Protein AF-A0A7R9LEG4-F1 (afdb_monomer_lite)

pLDDT: mean 94.82, std 2.09, range [84.81, 97.25]

Foldseek 3Di:
DDDDDKDFQVVCVVVVVVVVVVVVCVVLQPDDDPPDRGDDDWDDDDGITD

Structure (mmCIF, N/CA/C/O backbone):
data_AF-A0A7R9LEG4-F1
#
_entry.id   AF-A0A7R9LEG4-F1
#
loop_
_atom_site.group_PDB
_atom_site.id
_atom_site.type_symbol
_atom_site.label_atom_id
_atom_site.label_alt_id
_atom_site.label_comp_id
_atom_site.label_asym_id
_atom_site.label_entity_id
_atom_site.label_seq_id
_atom_site.pdbx_PDB_ins_code
_atom_site.Cartn_x
_atom_site.Cartn_y
_atom_site.Cartn_z
_atom_site.occupancy
_atom_site.B_iso_or_equiv
_atom_site.auth_seq_id
_atom_site.auth_comp_id
_atom_site.auth_asym_id
_atom_site.auth_atom_id
_atom_site.pdbx_PDB_model_num
ATOM 1 N N . MET A 1 1 ? 14.476 12.931 -5.994 1.00 84.81 1 MET A N 1
ATOM 2 C CA . MET A 1 1 ? 13.180 13.398 -5.448 1.00 84.81 1 MET A CA 1
ATOM 3 C C . MET A 1 1 ? 12.311 12.169 -5.222 1.00 84.81 1 MET A C 1
ATOM 5 O O . MET A 1 1 ? 12.404 11.263 -6.038 1.00 84.81 1 MET A O 1
ATOM 9 N N . TYR A 1 2 ? 11.5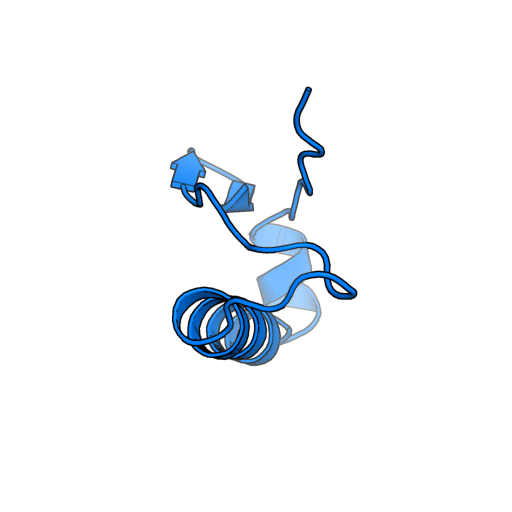25 12.116 -4.145 1.00 93.06 2 TYR A N 1
ATOM 10 C CA . TYR A 1 2 ? 10.652 10.977 -3.821 1.00 93.06 2 TYR A CA 1
ATOM 11 C C . TYR A 1 2 ? 9.206 11.441 -3.637 1.00 93.06 2 TYR A C 1
ATOM 13 O O . TYR A 1 2 ? 8.974 12.585 -3.244 1.00 93.06 2 TYR A O 1
ATOM 21 N N . ALA A 1 3 ? 8.256 10.545 -3.904 1.00 95.50 3 ALA A N 1
ATOM 22 C CA . ALA A 1 3 ? 6.850 10.716 -3.554 1.00 95.50 3 ALA A CA 1
ATOM 23 C C . ALA A 1 3 ? 6.536 9.876 -2.311 1.00 95.50 3 ALA A C 1
ATOM 25 O O . ALA A 1 3 ? 7.046 8.767 -2.170 1.00 95.50 3 ALA A O 1
ATOM 26 N N . MET A 1 4 ? 5.707 10.409 -1.418 1.00 95.31 4 MET A N 1
ATOM 27 C CA . MET A 1 4 ? 5.342 9.767 -0.157 1.00 95.31 4 MET A CA 1
ATOM 28 C C . MET A 1 4 ? 3.822 9.609 -0.089 1.00 95.31 4 MET A C 1
ATOM 30 O O . MET A 1 4 ? 3.097 10.578 -0.320 1.00 95.31 4 MET A O 1
ATOM 34 N N . LYS A 1 5 ? 3.336 8.403 0.228 1.00 94.88 5 LYS A N 1
ATOM 35 C CA . LYS A 1 5 ? 1.903 8.092 0.329 1.00 94.88 5 LYS A CA 1
ATOM 36 C C . LYS A 1 5 ? 1.540 7.845 1.789 1.00 94.88 5 LYS A C 1
ATOM 38 O O . LYS A 1 5 ? 1.881 6.818 2.353 1.00 94.88 5 LYS A O 1
ATOM 43 N N . TYR A 1 6 ? 0.800 8.771 2.386 1.00 94.81 6 TYR A N 1
ATOM 44 C CA . TYR A 1 6 ? 0.341 8.634 3.764 1.00 94.81 6 TYR A CA 1
ATOM 45 C C . TYR A 1 6 ? -0.973 7.851 3.842 1.00 94.81 6 TYR A C 1
ATOM 47 O O . TYR A 1 6 ? -1.957 8.199 3.186 1.00 94.81 6 TYR A O 1
ATOM 55 N N . MET A 1 7 ? -1.010 6.822 4.686 1.00 94.81 7 MET A N 1
ATOM 56 C CA . MET A 1 7 ? -2.196 6.007 4.941 1.00 94.81 7 MET A CA 1
ATOM 57 C C . MET A 1 7 ? -2.503 5.951 6.437 1.00 94.81 7 MET A C 1
ATOM 59 O O . MET A 1 7 ? -1.669 5.557 7.248 1.00 94.81 7 MET A O 1
ATOM 63 N N . SER A 1 8 ? -3.726 6.320 6.816 1.00 95.75 8 SER A N 1
ATOM 64 C CA . SER A 1 8 ? -4.187 6.272 8.207 1.00 95.75 8 SER A CA 1
ATOM 65 C C . SER A 1 8 ? -4.566 4.845 8.616 1.00 95.75 8 SER A C 1
ATOM 67 O O . SER A 1 8 ? -5.377 4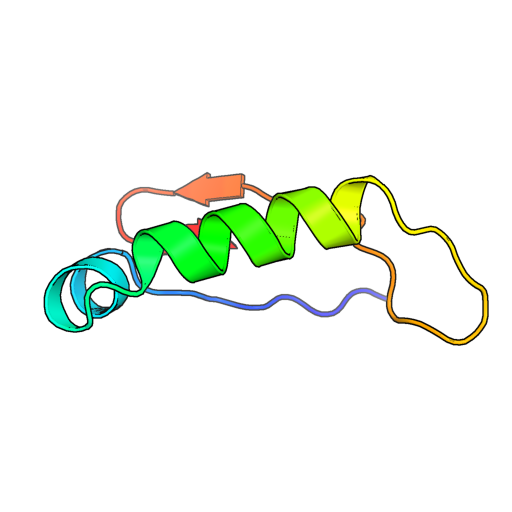.198 7.952 1.00 95.75 8 SER A O 1
ATOM 69 N N . LYS A 1 9 ? -4.027 4.363 9.741 1.00 94.12 9 LYS A N 1
ATOM 70 C CA . LYS A 1 9 ? -4.312 3.023 10.278 1.00 94.12 9 LYS A CA 1
ATOM 71 C C . LYS A 1 9 ? -5.767 2.864 10.720 1.00 94.12 9 LYS A C 1
ATOM 73 O O . LYS A 1 9 ? -6.332 1.801 10.486 1.00 94.12 9 LYS A O 1
ATOM 78 N N . SER A 1 10 ? -6.378 3.896 11.311 1.00 95.12 10 SER A N 1
ATOM 79 C CA . SER A 1 10 ? -7.792 3.840 11.713 1.00 95.12 10 SER A CA 1
ATOM 80 C C . SER A 1 10 ? -8.699 3.690 10.495 1.00 95.12 10 SER A C 1
AT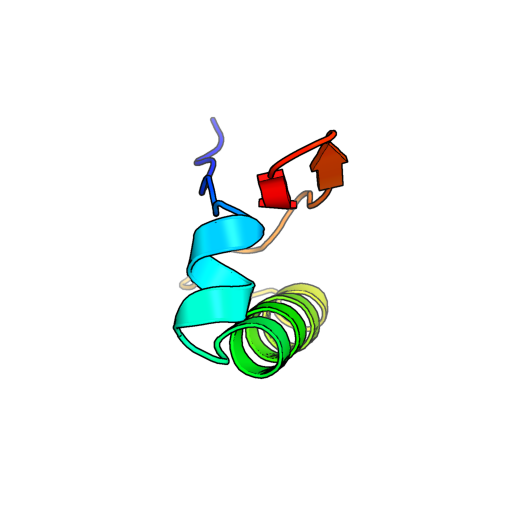OM 82 O O . SER A 1 10 ? -9.503 2.767 10.448 1.00 95.12 10 SER A O 1
ATOM 84 N N . GLN A 1 11 ? -8.472 4.495 9.453 1.00 94.69 11 GLN A N 1
ATOM 85 C CA . GLN A 1 11 ? -9.223 4.385 8.199 1.00 94.69 11 GLN A CA 1
ATOM 86 C C . GLN A 1 11 ? -8.986 3.042 7.496 1.00 94.69 11 GLN A C 1
ATOM 88 O O . GLN A 1 11 ? -9.902 2.495 6.884 1.00 94.69 11 GLN A O 1
ATOM 93 N N . CYS A 1 12 ? -7.774 2.483 7.590 1.00 94.62 12 CYS A N 1
ATOM 94 C CA . CYS A 1 12 ? -7.495 1.149 7.061 1.00 94.62 12 CYS A CA 1
ATOM 95 C C . CYS A 1 12 ? -8.277 0.055 7.796 1.00 94.62 12 CYS A C 1
ATOM 97 O O . CYS A 1 12 ? -8.693 -0.905 7.154 1.00 94.62 12 CYS A O 1
ATOM 99 N N . LEU A 1 13 ? -8.471 0.186 9.111 1.00 93.19 13 LEU A N 1
ATOM 100 C CA . LEU A 1 13 ? -9.249 -0.760 9.909 1.00 93.19 13 LEU A CA 1
ATOM 101 C C . LEU A 1 13 ? -10.751 -0.621 9.626 1.00 93.19 13 LEU A C 1
ATOM 103 O O . LEU A 1 13 ? -11.414 -1.614 9.352 1.00 93.19 13 LEU A O 1
ATOM 107 N N . GLU A 1 14 ? -11.267 0.611 9.625 1.00 96.44 14 GLU A N 1
ATOM 108 C CA . GLU A 1 14 ? -12.681 0.914 9.357 1.00 96.44 14 GLU A CA 1
ATOM 109 C C . GLU A 1 14 ? -13.144 0.410 7.986 1.00 96.44 14 GLU A C 1
ATOM 111 O O . GLU A 1 14 ? -14.291 0.003 7.826 1.00 96.44 14 GLU A O 1
ATOM 116 N N . ARG A 1 15 ? -12.250 0.431 6.991 1.00 95.19 15 ARG A N 1
ATOM 117 C CA . ARG A 1 15 ? -12.544 0.005 5.614 1.00 95.19 15 ARG A CA 1
ATOM 118 C C . ARG A 1 15 ? -12.079 -1.412 5.283 1.00 95.19 15 ARG A C 1
ATOM 120 O O . ARG A 1 15 ? -12.096 -1.775 4.110 1.00 95.19 15 ARG A O 1
ATOM 127 N N . ASP A 1 16 ? -11.600 -2.169 6.271 1.00 94.56 16 ASP A N 1
ATOM 128 C CA . ASP A 1 16 ? -10.966 -3.486 6.087 1.00 94.56 16 ASP A CA 1
ATOM 129 C C . ASP A 1 16 ? -9.890 -3.497 4.970 1.00 94.56 16 ASP A C 1
ATOM 131 O O . ASP A 1 16 ? -9.683 -4.460 4.232 1.00 94.56 16 ASP A O 1
ATOM 135 N N . ALA A 1 17 ? -9.180 -2.374 4.816 1.00 94.94 17 ALA A N 1
ATOM 136 C CA . ALA A 1 17 ? -8.207 -2.149 3.749 1.00 94.94 17 ALA A CA 1
ATOM 137 C C . ALA A 1 17 ? -6.800 -2.643 4.111 1.00 94.94 17 ALA A C 1
ATOM 139 O O . ALA A 1 17 ? -5.922 -2.684 3.249 1.00 94.94 17 ALA A O 1
ATOM 140 N N . PHE A 1 18 ? -6.568 -3.040 5.366 1.00 92.88 18 PHE A N 1
ATOM 141 C CA . PHE A 1 18 ? -5.245 -3.427 5.864 1.00 92.88 18 PHE A CA 1
ATOM 142 C C . PHE A 1 18 ? -4.586 -4.527 5.016 1.00 92.88 18 PHE A C 1
ATOM 144 O O . PHE A 1 18 ? -3.413 -4.424 4.657 1.00 92.88 18 PHE A O 1
ATOM 151 N N . ARG A 1 19 ? -5.358 -5.545 4.614 1.00 95.00 19 ARG A N 1
ATOM 152 C CA . ARG A 1 19 ? -4.867 -6.627 3.741 1.00 95.00 19 ARG A CA 1
ATOM 153 C C . ARG A 1 19 ? -4.446 -6.124 2.362 1.00 95.00 19 ARG A C 1
ATOM 155 O O . ARG A 1 19 ? -3.464 -6.611 1.810 1.00 95.00 19 ARG A O 1
ATOM 162 N N . ASN A 1 20 ? -5.172 -5.151 1.818 1.00 95.75 20 ASN A N 1
ATOM 163 C CA . ASN A 1 20 ? -4.868 -4.574 0.512 1.00 95.75 20 ASN A CA 1
ATOM 164 C C . ASN A 1 20 ? -3.598 -3.723 0.575 1.00 95.75 20 ASN A C 1
ATOM 166 O O . ASN A 1 20 ? -2.759 -3.836 -0.312 1.00 95.75 20 ASN A O 1
ATOM 170 N N . VAL A 1 21 ? -3.418 -2.952 1.654 1.00 95.44 21 VAL A N 1
ATOM 171 C CA . VAL A 1 21 ? -2.195 -2.168 1.886 1.00 95.44 21 VAL A CA 1
ATOM 172 C C . VAL A 1 21 ? -0.971 -3.079 1.993 1.00 95.44 21 VAL A C 1
ATOM 174 O O . VAL A 1 21 ? 0.036 -2.826 1.339 1.00 95.44 21 VAL A O 1
ATOM 177 N N . LEU A 1 22 ? -1.057 -4.174 2.757 1.00 95.00 22 LEU A N 1
ATOM 178 C CA . LEU A 1 22 ? 0.044 -5.140 2.853 1.00 95.00 22 LEU A CA 1
ATOM 179 C C . LEU A 1 22 ? 0.376 -5.781 1.501 1.00 95.00 22 LEU A C 1
ATOM 181 O O . LEU A 1 22 ? 1.548 -5.911 1.159 1.00 95.00 22 LEU A O 1
ATOM 185 N N . ARG 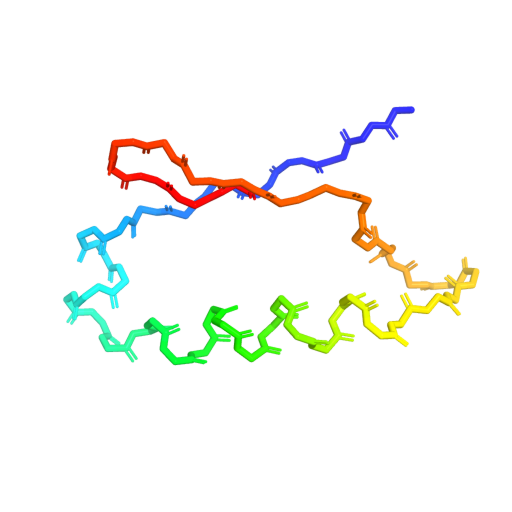A 1 23 ? -0.647 -6.140 0.718 1.00 96.56 23 ARG A N 1
ATOM 186 C CA . ARG A 1 23 ? -0.457 -6.704 -0.623 1.00 96.56 23 ARG A CA 1
ATOM 187 C C . ARG A 1 23 ? 0.201 -5.705 -1.576 1.00 96.56 23 ARG A C 1
ATOM 189 O O . ARG A 1 23 ? 1.064 -6.101 -2.350 1.00 96.56 23 ARG A O 1
ATOM 196 N N . GLU A 1 24 ? -0.192 -4.433 -1.526 1.00 96.25 24 GLU A N 1
ATOM 197 C CA . GLU A 1 24 ? 0.423 -3.367 -2.326 1.00 96.25 24 GLU A CA 1
ATOM 198 C C . GLU A 1 24 ? 1.918 -3.235 -2.002 1.00 96.25 24 GLU A C 1
ATOM 200 O O . GLU A 1 24 ? 2.742 -3.238 -2.914 1.00 96.25 24 GLU A O 1
ATOM 205 N N . ILE A 1 25 ? 2.273 -3.209 -0.712 1.00 96.38 25 ILE A N 1
ATOM 206 C CA . ILE A 1 25 ? 3.671 -3.150 -0.263 1.00 96.38 25 ILE A CA 1
ATOM 207 C C . ILE A 1 25 ? 4.452 -4.386 -0.728 1.00 96.38 25 ILE A C 1
ATOM 209 O O . ILE A 1 25 ? 5.545 -4.237 -1.265 1.00 96.38 25 ILE A O 1
ATOM 213 N N . GLU A 1 26 ? 3.908 -5.597 -0.565 1.00 97.25 26 GLU A N 1
ATOM 214 C CA . GLU A 1 26 ? 4.582 -6.833 -0.989 1.00 97.25 26 GLU A CA 1
ATOM 215 C C . GLU A 1 26 ? 4.832 -6.866 -2.505 1.00 97.25 26 GLU A C 1
ATOM 217 O O . GLU A 1 26 ? 5.913 -7.262 -2.944 1.00 97.25 26 GLU A O 1
ATOM 222 N N . LEU A 1 27 ? 3.850 -6.436 -3.303 1.00 97.00 27 LEU A N 1
ATOM 223 C CA . LEU A 1 27 ? 3.981 -6.363 -4.758 1.00 97.00 27 LEU A CA 1
ATOM 224 C C . LEU A 1 27 ? 5.053 -5.353 -5.167 1.00 97.00 27 LEU A C 1
ATOM 226 O O . LEU A 1 27 ? 5.938 -5.691 -5.950 1.00 97.00 27 LEU A O 1
ATOM 230 N N . LEU A 1 28 ? 4.997 -4.136 -4.622 1.00 96.75 28 LEU A N 1
ATOM 231 C CA . LEU A 1 28 ? 5.946 -3.083 -4.975 1.00 96.75 28 LEU A CA 1
ATOM 232 C C . LEU A 1 28 ? 7.365 -3.374 -4.467 1.00 96.75 28 LEU A C 1
ATOM 234 O O . LEU A 1 28 ? 8.321 -2.992 -5.127 1.00 96.75 28 LEU A O 1
ATOM 238 N N . ALA A 1 29 ? 7.521 -4.090 -3.349 1.00 95.94 29 ALA A N 1
ATOM 239 C CA . ALA A 1 29 ? 8.831 -4.503 -2.838 1.00 95.94 29 ALA A CA 1
ATOM 240 C C . ALA A 1 29 ? 9.545 -5.527 -3.740 1.00 95.94 29 ALA A C 1
ATOM 242 O O . ALA A 1 29 ? 10.760 -5.680 -3.652 1.00 95.94 29 ALA A O 1
ATOM 243 N N . ARG A 1 30 ? 8.802 -6.248 -4.591 1.00 96.75 30 ARG A N 1
ATOM 244 C CA . ARG A 1 30 ? 9.350 -7.215 -5.560 1.00 96.75 30 ARG A CA 1
ATOM 245 C C . ARG A 1 30 ? 9.449 -6.656 -6.980 1.00 96.75 30 ARG A C 1
ATOM 247 O O . ARG A 1 30 ? 9.872 -7.377 -7.880 1.00 96.75 30 ARG A O 1
ATOM 254 N N . LEU A 1 31 ? 9.021 -5.415 -7.192 1.00 95.12 31 LEU A N 1
ATOM 255 C CA . LEU A 1 31 ? 8.918 -4.798 -8.504 1.00 95.12 31 LEU A C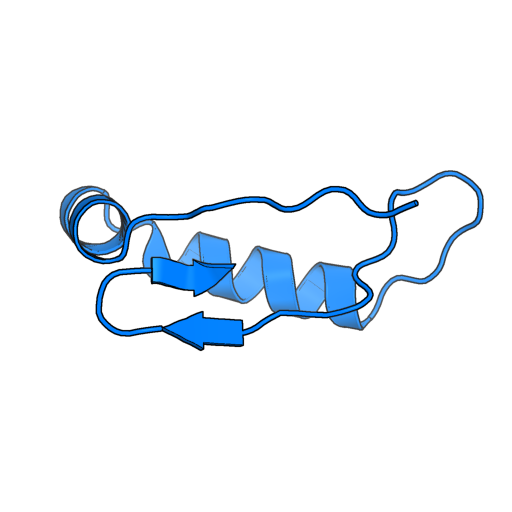A 1
ATOM 256 C C . LEU A 1 31 ? 9.998 -3.731 -8.672 1.00 95.12 31 LEU A C 1
ATOM 258 O O . LEU A 1 31 ? 10.020 -2.741 -7.947 1.00 95.12 31 LEU A O 1
ATOM 262 N N . GLU A 1 32 ? 10.842 -3.903 -9.683 1.00 96.12 32 GLU A N 1
ATOM 263 C CA . GLU A 1 32 ? 11.768 -2.871 -10.139 1.00 96.12 32 GLU A CA 1
ATOM 264 C C . GLU A 1 32 ? 11.626 -2.725 -11.652 1.00 96.12 32 GLU A C 1
ATOM 266 O O . GLU A 1 32 ? 11.894 -3.659 -12.411 1.00 96.12 32 GLU A O 1
ATOM 271 N N . HIS A 1 33 ? 11.133 -1.571 -12.101 1.00 96.19 33 HIS A N 1
ATOM 272 C CA . HIS A 1 33 ? 10.875 -1.351 -13.519 1.00 96.19 33 HIS A CA 1
ATOM 273 C C . HIS A 1 33 ? 11.025 0.128 -13.907 1.00 96.19 33 HIS A C 1
ATOM 275 O O . HIS A 1 33 ? 10.536 0.998 -13.188 1.00 96.19 33 HIS A O 1
ATOM 281 N N . PRO A 1 34 ? 11.635 0.455 -15.062 1.00 96.56 34 PRO A N 1
ATOM 282 C CA . PRO A 1 34 ? 11.897 1.844 -15.460 1.00 96.56 34 PRO A CA 1
ATOM 283 C C . PRO A 1 34 ? 10.633 2.674 -15.731 1.00 96.56 34 PRO A C 1
ATOM 285 O O . PRO A 1 34 ? 10.684 3.899 -15.685 1.00 96.56 34 PRO A O 1
ATOM 288 N N . PHE A 1 35 ? 9.500 2.022 -16.007 1.00 97.00 35 PHE A N 1
ATOM 289 C CA . PHE A 1 35 ? 8.224 2.688 -16.311 1.00 97.00 35 PHE A CA 1
ATOM 290 C C . PHE A 1 35 ? 7.188 2.604 -15.180 1.00 97.00 35 PHE A C 1
ATOM 292 O O . PHE A 1 35 ? 6.036 2.982 -15.380 1.00 97.00 35 PHE A O 1
ATOM 299 N N . ILE A 1 36 ? 7.565 2.084 -14.008 1.00 94.75 36 ILE A N 1
ATOM 300 C CA . ILE A 1 36 ? 6.688 2.006 -12.832 1.00 94.75 36 ILE A CA 1
ATOM 301 C C . ILE A 1 36 ? 7.367 2.747 -11.681 1.00 94.75 36 ILE A C 1
ATOM 303 O O . ILE A 1 36 ? 8.589 2.752 -11.561 1.00 94.75 36 ILE A O 1
ATOM 307 N N . VAL A 1 37 ? 6.579 3.411 -10.837 1.00 95.44 37 VAL A N 1
ATOM 308 C CA . VAL A 1 37 ? 7.115 4.062 -9.640 1.00 95.44 37 VAL A CA 1
ATOM 309 C C . VAL A 1 37 ? 7.531 2.982 -8.645 1.00 95.44 37 VAL A C 1
ATOM 311 O O . VAL A 1 37 ? 6.681 2.332 -8.040 1.00 95.44 37 VAL A O 1
ATOM 314 N N . ASN A 1 38 ? 8.840 2.797 -8.492 1.00 96.38 38 ASN A N 1
ATOM 315 C CA . ASN A 1 38 ? 9.396 1.807 -7.575 1.00 96.38 38 ASN A CA 1
ATOM 316 C C . ASN A 1 38 ? 9.223 2.251 -6.117 1.00 96.38 38 ASN A C 1
ATOM 318 O O . ASN A 1 38 ? 9.343 3.438 -5.787 1.00 96.38 38 ASN A O 1
ATOM 322 N N . LEU A 1 39 ? 8.978 1.280 -5.238 1.00 96.75 39 LEU A N 1
ATOM 323 C CA . LEU A 1 39 ? 8.968 1.504 -3.800 1.00 96.75 39 LEU A CA 1
ATOM 324 C C . LEU A 1 39 ? 10.406 1.510 -3.283 1.00 96.75 39 LEU A C 1
ATOM 326 O O . LEU A 1 39 ? 11.105 0.508 -3.359 1.00 96.75 39 LEU A O 1
ATOM 330 N N . TRP A 1 40 ? 10.827 2.644 -2.731 1.00 95.81 40 TRP A N 1
ATOM 331 C CA . TRP A 1 40 ? 12.165 2.789 -2.153 1.00 95.81 40 TRP A CA 1
ATOM 332 C C . TRP A 1 40 ? 12.177 2.513 -0.653 1.00 95.81 40 TRP A C 1
ATOM 334 O O . TRP A 1 40 ? 13.064 1.833 -0.147 1.00 95.81 40 TRP A O 1
ATOM 344 N N . PHE A 1 41 ? 11.180 3.037 0.060 1.00 95.62 41 PHE A N 1
ATOM 345 C CA . PHE A 1 41 ? 11.068 2.931 1.509 1.00 95.62 41 PHE A CA 1
ATOM 346 C C . PHE A 1 41 ? 9.599 2.830 1.900 1.00 95.62 41 PHE A C 1
ATOM 348 O O . PHE A 1 41 ? 8.756 3.493 1.301 1.00 95.62 41 PHE A O 1
ATOM 355 N N . THR A 1 42 ? 9.315 2.048 2.935 1.00 96.00 42 THR A N 1
ATOM 356 C CA . THR A 1 42 ? 8.035 2.081 3.643 1.00 96.00 42 THR A CA 1
ATOM 357 C C . THR A 1 42 ? 8.282 1.945 5.138 1.00 96.00 42 THR A C 1
ATOM 359 O O . THR A 1 42 ? 9.210 1.250 5.563 1.00 96.00 42 THR A O 1
ATOM 362 N N . PHE A 1 43 ? 7.490 2.640 5.945 1.00 95.38 43 PHE A N 1
ATOM 363 C CA . PHE A 1 43 ? 7.600 2.603 7.398 1.00 95.38 43 PHE A CA 1
ATOM 364 C C . PHE A 1 43 ? 6.256 2.890 8.065 1.00 95.38 43 PHE A C 1
ATOM 366 O O . PHE A 1 43 ? 5.303 3.372 7.458 1.00 95.38 43 PHE A O 1
ATOM 373 N N . GLN A 1 44 ? 6.160 2.573 9.353 1.00 93.44 44 GLN A N 1
ATOM 374 C CA . GLN A 1 44 ? 4.959 2.822 10.141 1.00 93.44 44 GLN A CA 1
ATOM 375 C C . GLN A 1 44 ? 5.289 3.711 11.334 1.00 93.44 44 GLN A C 1
ATOM 377 O O . GLN A 1 44 ? 6.281 3.491 12.023 1.00 93.44 44 GLN A O 1
ATOM 382 N N . ILE A 1 45 ? 4.427 4.688 11.612 1.00 92.81 45 ILE A N 1
ATOM 383 C CA . ILE A 1 45 ? 4.573 5.615 12.743 1.00 92.81 45 ILE A CA 1
ATOM 384 C C . ILE A 1 45 ? 3.225 5.739 13.428 1.00 92.81 45 ILE A C 1
ATOM 386 O O . ILE A 1 45 ? 2.266 6.066 12.744 1.00 92.81 45 ILE A O 1
ATOM 390 N N . TYR A 1 46 ? 3.151 5.515 14.745 1.00 91.75 46 TYR A N 1
ATOM 391 C CA . TYR A 1 46 ? 1.951 5.657 15.590 1.00 91.75 46 TYR A CA 1
ATOM 392 C C . TYR A 1 46 ? 0.640 5.271 14.863 1.00 91.75 46 TYR A C 1
ATOM 394 O O . TYR A 1 46 ? 0.279 4.093 14.820 1.00 91.75 46 TYR A O 1
ATOM 402 N N . THR A 1 47 ? -0.017 6.241 14.221 1.00 92.50 47 THR A N 1
ATOM 403 C CA . THR A 1 47 ? -1.318 6.163 13.536 1.00 92.50 47 THR A CA 1
ATOM 404 C C . THR A 1 47 ? -1.275 5.905 12.021 1.00 92.50 47 THR A C 1
ATOM 406 O O . THR A 1 47 ? -2.330 5.863 11.393 1.00 92.50 47 THR A O 1
ATOM 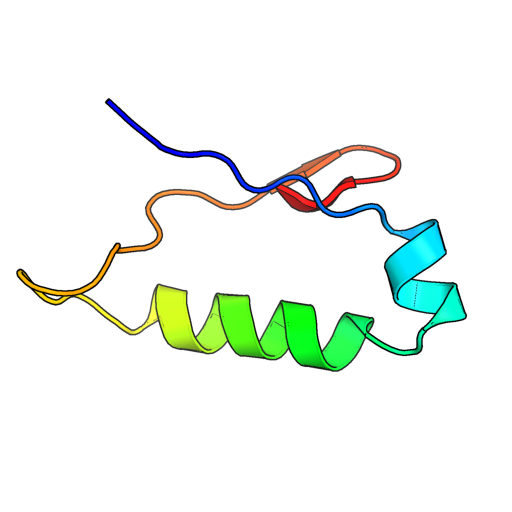409 N N . SER A 1 48 ? -0.099 5.741 11.414 1.00 91.69 48 SER A N 1
ATOM 410 C CA . SER A 1 48 ? 0.103 5.897 9.964 1.00 91.69 48 SER A CA 1
ATOM 411 C C . SER A 1 48 ? 1.034 4.851 9.355 1.00 91.69 48 SER A C 1
ATOM 413 O O . SER A 1 48 ? 1.952 4.368 10.024 1.00 91.69 48 SER A O 1
ATOM 415 N N . ILE A 1 49 ? 0.810 4.543 8.081 1.00 92.38 49 ILE A N 1
ATOM 416 C CA . ILE A 1 49 ? 1.704 3.795 7.191 1.00 92.38 49 ILE A CA 1
ATOM 417 C C . ILE A 1 49 ? 2.149 4.767 6.096 1.00 92.38 49 ILE A C 1
ATOM 419 O O . ILE A 1 49 ? 1.315 5.504 5.565 1.00 92.38 49 ILE A O 1
ATOM 423 N N . ILE A 1 50 ? 3.450 4.800 5.823 1.00 90.69 50 ILE A N 1
ATOM 424 C CA . ILE A 1 50 ? 4.107 5.693 4.866 1.00 90.69 50 ILE A CA 1
ATOM 425 C C . ILE A 1 50 ? 4.884 4.863 3.844 1.00 90.69 50 ILE A C 1
ATOM 427 O O . ILE A 1 50 ? 5.451 3.813 4.245 1.00 90.69 50 ILE A O 1
#

Radius of gyration: 11.76 Å; chains: 1; bounding box: 26×21×32 Å

Organism: NCBI:txid1979941

Sequence (50 aa):
MYAMKYMSKSQCLERDAFRNVLREIELLARLEHPFIVNLWFTFQIYTSII

Secondary structure (DSSP, 8-state):
------EEHHHHHHTT-HHHHHHHHHHHHT---TTS-------EETTEE-

InterPro domains:
  IPR011009 Protein kinase-like domain superfamily [SSF56112] (2-45)